Protein AF-A0A9D6RHT8-F1 (afdb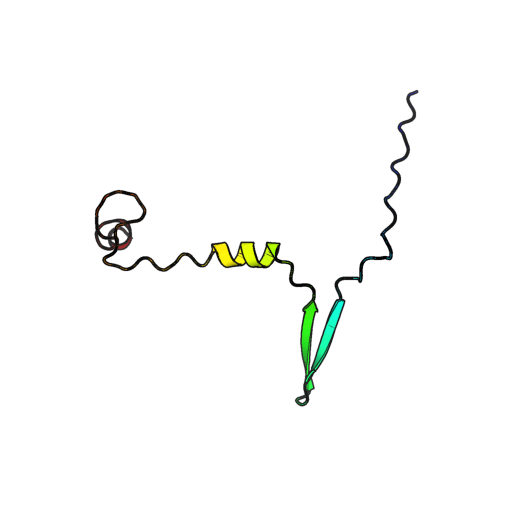_monomer_lite)

pLDDT: mean 71.72, std 13.8, range [46.28, 93.06]

Sequence (76 aa):
MRIGPPHRNAGSDPSQPEPGKAVLELEDGRELRVFWPVDPTQLAAAARRIRPKLGRNEPCWCGSGKKYKNCHLGKD

Secondary structure (DSSP, 8-state):
---PPP----PPPTTS----EEEEE-TTS-EEEEE-S--HHHHHHHHTT------TTSBPTTSSSSBGGGTTTT--

Structure (mmCIF, N/CA/C/O backbone):
data_AF-A0A9D6RHT8-F1
#
_entry.id   AF-A0A9D6RHT8-F1
#
loop_
_atom_site.group_PDB
_atom_site.id
_atom_site.type_symbol
_atom_site.label_atom_id
_atom_site.label_alt_id
_atom_site.label_comp_id
_atom_site.label_asym_id
_atom_site.label_entity_id
_atom_site.label_seq_id
_atom_site.pdbx_PDB_ins_code
_atom_site.Cartn_x
_atom_site.Cartn_y
_atom_site.Cartn_z
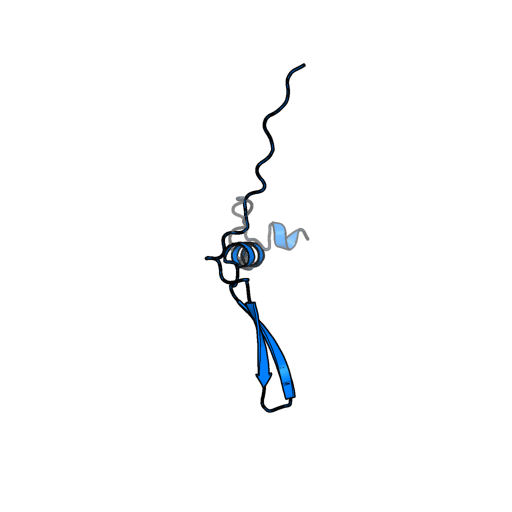_atom_site.occupancy
_atom_site.B_iso_or_equiv
_atom_site.auth_seq_id
_atom_site.auth_comp_id
_atom_site.auth_asym_id
_atom_site.auth_atom_id
_atom_site.pdbx_PDB_model_num
ATOM 1 N N . MET A 1 1 ? -26.637 24.367 -47.425 1.00 52.81 1 MET A N 1
ATOM 2 C CA . MET A 1 1 ? -25.660 23.270 -47.255 1.00 52.81 1 MET A CA 1
ATOM 3 C C . MET A 1 1 ? -24.491 23.807 -46.436 1.00 52.81 1 MET A C 1
ATOM 5 O O . MET A 1 1 ? -23.781 24.669 -46.933 1.00 52.81 1 MET A O 1
ATOM 9 N N . ARG A 1 2 ? -24.347 23.416 -45.161 1.00 53.06 2 ARG A N 1
ATOM 10 C CA . ARG A 1 2 ? -23.233 23.869 -44.308 1.00 53.06 2 ARG A CA 1
ATOM 11 C C . ARG A 1 2 ? -22.088 22.867 -44.440 1.00 53.06 2 ARG A C 1
ATOM 13 O O . ARG A 1 2 ? -22.166 21.778 -43.886 1.00 53.06 2 ARG A O 1
ATOM 20 N N . ILE A 1 3 ? -21.082 23.218 -45.233 1.00 61.78 3 ILE A N 1
ATOM 21 C CA . ILE A 1 3 ? -19.853 22.436 -45.383 1.00 61.78 3 ILE A CA 1
ATOM 22 C C . ILE A 1 3 ? -19.069 22.612 -44.075 1.00 61.78 3 ILE A C 1
ATOM 24 O O . ILE A 1 3 ? -18.693 23.731 -43.730 1.00 61.78 3 ILE A O 1
ATOM 28 N N . GLY A 1 4 ? -18.924 21.536 -43.298 1.00 53.62 4 GLY A N 1
ATOM 29 C CA . GLY A 1 4 ? -18.150 21.547 -42.054 1.00 53.62 4 GLY A CA 1
ATOM 30 C C . GLY A 1 4 ? -16.659 21.788 -42.326 1.00 53.62 4 GLY A C 1
ATOM 31 O O . GLY A 1 4 ? -16.181 21.450 -43.411 1.00 53.62 4 GLY A O 1
ATOM 32 N N . PRO A 1 5 ? -15.911 22.377 -41.377 1.00 62.78 5 PRO A N 1
ATOM 33 C CA . PRO A 1 5 ? -14.484 22.602 -41.561 1.00 62.78 5 PRO A CA 1
ATOM 34 C C . PRO A 1 5 ? -13.748 21.256 -41.658 1.00 62.78 5 PRO A C 1
ATOM 36 O O . PRO A 1 5 ? -14.116 20.309 -40.954 1.00 62.78 5 PRO A O 1
ATOM 39 N N . PRO A 1 6 ? -12.713 21.140 -42.511 1.00 63.59 6 PRO A N 1
ATOM 40 C CA . PRO A 1 6 ? -11.930 19.920 -42.583 1.00 63.59 6 PRO A CA 1
ATOM 41 C C . PRO A 1 6 ? -11.233 19.698 -41.241 1.00 63.59 6 PRO A C 1
ATOM 43 O O . PRO A 1 6 ? -10.576 20.589 -40.698 1.00 63.59 6 PRO A O 1
ATOM 46 N N . HIS A 1 7 ? -11.371 18.489 -40.712 1.00 60.03 7 HIS A N 1
ATOM 47 C CA . HIS A 1 7 ? -10.546 17.999 -39.621 1.00 60.03 7 HIS A CA 1
ATOM 48 C C . HIS A 1 7 ? -9.095 17.955 -40.121 1.00 60.03 7 HIS A C 1
ATOM 50 O O . HIS A 1 7 ? -8.714 17.079 -40.894 1.00 60.03 7 HIS A O 1
ATOM 56 N N . ARG A 1 8 ? -8.277 18.938 -39.722 1.00 59.19 8 ARG A N 1
ATOM 57 C CA . ARG A 1 8 ? -6.822 18.833 -39.867 1.00 59.19 8 ARG A CA 1
ATOM 58 C C . ARG A 1 8 ? -6.370 17.676 -38.987 1.00 59.19 8 ARG A C 1
ATOM 60 O O . ARG A 1 8 ? -6.425 17.785 -37.765 1.00 59.19 8 ARG A O 1
ATOM 67 N N . ASN A 1 9 ? -5.921 16.589 -39.606 1.00 58.44 9 ASN A N 1
ATOM 68 C CA . ASN A 1 9 ? -5.102 15.608 -38.911 1.00 58.44 9 ASN A CA 1
ATOM 69 C C . ASN A 1 9 ? -3.851 16.333 -38.412 1.00 58.44 9 ASN A C 1
ATOM 71 O O . ASN A 1 9 ? -3.094 16.891 -39.209 1.00 58.44 9 ASN A O 1
ATOM 75 N N . ALA A 1 10 ? -3.691 16.385 -37.091 1.00 52.88 10 ALA A N 1
ATOM 76 C CA . ALA A 1 10 ? -2.473 16.854 -36.461 1.00 52.88 10 ALA A CA 1
ATOM 77 C C . ALA A 1 10 ? -1.338 15.943 -36.937 1.00 52.88 10 ALA A C 1
ATOM 79 O O . ALA A 1 10 ? -1.337 14.747 -36.649 1.00 52.88 10 ALA A O 1
ATOM 80 N N . GLY A 1 11 ? -0.433 16.498 -37.744 1.00 46.28 11 GLY A N 1
ATOM 81 C CA . GLY A 1 11 ? 0.788 15.814 -38.134 1.00 46.28 11 GLY A CA 1
ATOM 82 C C . GLY A 1 11 ? 1.568 15.434 -36.882 1.00 46.28 11 GLY A C 1
ATOM 83 O O . GLY A 1 11 ? 1.720 16.252 -35.975 1.00 46.28 11 GLY A O 1
ATOM 84 N N . SER A 1 12 ? 2.009 14.183 -36.837 1.00 50.97 12 SER A N 1
ATOM 85 C CA . SER A 1 12 ? 2.905 13.648 -35.823 1.00 50.97 12 SER A CA 1
ATOM 86 C C . SER A 1 12 ? 4.146 14.534 -35.741 1.00 50.97 12 SER A C 1
ATOM 88 O O . SER A 1 12 ? 4.857 14.698 -36.731 1.00 50.97 12 SER A O 1
ATOM 90 N N . ASP A 1 13 ? 4.351 15.153 -34.583 1.00 49.22 13 ASP A N 1
ATOM 91 C CA . ASP A 1 13 ? 5.464 16.052 -34.310 1.00 49.22 13 ASP A CA 1
ATOM 92 C C . ASP A 1 13 ? 6.797 15.266 -34.323 1.00 49.22 13 ASP A C 1
ATOM 94 O O . ASP A 1 13 ? 6.983 14.380 -33.488 1.00 49.22 13 ASP A O 1
ATOM 98 N N . PRO A 1 14 ? 7.730 15.547 -35.255 1.00 53.47 14 PRO A N 1
ATOM 99 C CA . PRO A 1 14 ? 8.976 14.791 -35.397 1.00 53.47 14 PRO A CA 1
ATOM 100 C C . PRO A 1 14 ? 10.040 15.143 -34.340 1.00 53.47 14 PRO A C 1
ATOM 102 O O . PRO A 1 14 ? 11.185 14.715 -34.473 1.00 53.47 14 PRO A O 1
ATOM 105 N N . SER A 1 15 ? 9.704 15.927 -33.304 1.00 59.91 15 SER A N 1
ATOM 106 C CA . SER A 1 15 ? 10.622 16.258 -32.204 1.00 59.91 15 SER A CA 1
ATOM 107 C C . SER A 1 15 ? 10.469 15.356 -30.975 1.00 59.91 15 SER A C 1
ATOM 109 O O . SER A 1 15 ? 11.253 15.469 -30.031 1.00 59.91 15 SER A O 1
ATOM 111 N N . GLN A 1 16 ? 9.512 14.422 -30.985 1.00 48.41 16 GLN A N 1
ATOM 112 C CA . GLN A 1 16 ? 9.392 13.424 -29.926 1.00 48.41 16 GLN A CA 1
ATOM 113 C C . GLN A 1 16 ? 10.179 12.160 -30.303 1.00 48.41 16 GLN A C 1
ATOM 115 O O . GLN A 1 16 ? 9.880 11.558 -31.335 1.00 48.41 16 GLN A O 1
ATOM 120 N N . PRO A 1 17 ? 11.185 11.728 -29.514 1.00 53.56 17 PRO A N 1
ATOM 121 C CA . PRO A 1 17 ? 11.776 10.415 -29.722 1.00 53.56 17 PRO A CA 1
ATOM 122 C C . PRO A 1 17 ? 10.675 9.371 -29.519 1.00 53.56 17 PRO A C 1
ATOM 124 O O . PRO A 1 17 ? 10.018 9.361 -28.475 1.00 53.56 17 PRO A O 1
ATOM 127 N N . GLU A 1 18 ? 10.466 8.507 -30.513 1.00 55.97 18 GLU A N 1
ATOM 128 C CA . GLU A 1 18 ? 9.616 7.322 -30.379 1.00 55.97 18 GLU A CA 1
ATOM 129 C C . GLU A 1 18 ? 9.969 6.623 -29.047 1.00 55.97 18 GLU A C 1
ATOM 131 O O . GLU A 1 18 ? 11.164 6.453 -28.782 1.00 55.97 18 GLU A O 1
ATOM 136 N N . PRO A 1 19 ? 9.006 6.245 -28.179 1.00 55.09 19 PRO A N 1
ATOM 137 C CA . PRO A 1 19 ? 9.301 5.544 -26.928 1.00 55.09 19 PRO A CA 1
ATOM 138 C C . PRO A 1 19 ? 10.015 4.224 -27.250 1.00 55.09 19 PRO A C 1
ATOM 140 O O . PRO A 1 19 ? 9.410 3.221 -27.640 1.00 55.09 19 PRO A O 1
ATOM 143 N N . GLY A 1 20 ? 11.342 4.273 -27.181 1.00 58.25 20 GLY A N 1
ATOM 144 C CA . GLY A 1 20 ? 12.227 3.290 -27.773 1.00 58.25 20 GLY A CA 1
ATOM 145 C C . GLY A 1 20 ? 12.351 2.072 -26.878 1.00 58.25 20 GLY A C 1
AT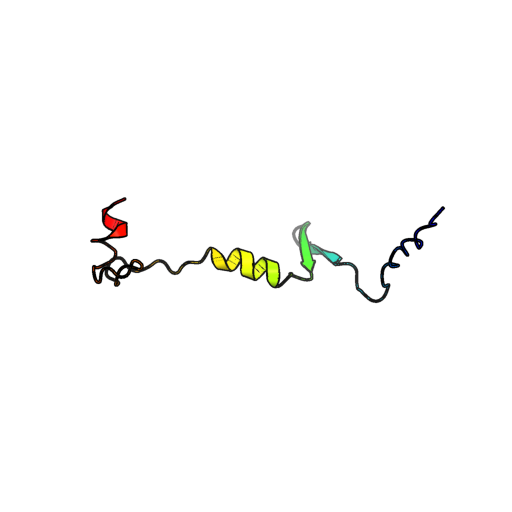OM 146 O O . GLY A 1 20 ? 12.900 2.135 -25.779 1.00 58.25 20 GLY A O 1
ATOM 147 N N . LYS A 1 21 ? 11.873 0.931 -27.373 1.00 60.66 21 LYS A N 1
ATOM 148 C CA . LYS A 1 21 ? 12.234 -0.383 -26.837 1.00 60.66 21 LYS A CA 1
ATOM 149 C C . LYS A 1 21 ? 13.742 -0.561 -27.034 1.00 60.66 21 LYS A C 1
ATOM 151 O O . LYS A 1 21 ? 14.184 -0.738 -28.165 1.00 60.66 21 LYS A O 1
ATOM 156 N N . ALA A 1 22 ? 14.522 -0.510 -25.963 1.00 68.81 22 ALA A N 1
ATOM 157 C CA . ALA A 1 22 ? 15.926 -0.886 -26.002 1.00 68.81 22 ALA A CA 1
ATOM 158 C C . ALA A 1 22 ? 16.033 -2.390 -25.745 1.00 68.81 22 ALA A C 1
ATOM 160 O O . ALA A 1 22 ? 15.492 -2.912 -24.770 1.00 68.81 22 ALA A O 1
ATOM 161 N N . VAL A 1 23 ? 16.709 -3.090 -26.645 1.00 72.00 23 VAL A N 1
ATOM 162 C CA . VAL A 1 23 ? 17.045 -4.501 -26.498 1.00 72.00 23 VAL A CA 1
ATOM 163 C C . VAL A 1 23 ? 18.525 -4.564 -26.138 1.00 72.00 23 VAL A C 1
ATOM 165 O O . VAL A 1 23 ? 19.364 -4.170 -26.941 1.00 72.00 23 VAL A O 1
ATOM 168 N N . LEU A 1 24 ? 18.838 -4.979 -24.913 1.00 73.81 24 LEU A N 1
ATOM 169 C CA . LEU A 1 24 ? 20.205 -5.164 -24.430 1.00 73.81 24 LEU A CA 1
ATOM 170 C C . LEU A 1 24 ? 20.504 -6.665 -24.400 1.00 73.81 24 LEU A C 1
ATOM 172 O O . LEU A 1 24 ? 19.852 -7.404 -23.664 1.00 73.81 24 LEU A O 1
ATOM 176 N N . GLU A 1 25 ? 21.475 -7.122 -25.185 1.00 77.19 25 GLU A N 1
ATOM 177 C CA . GLU A 1 25 ? 21.988 -8.492 -25.085 1.00 77.19 25 GLU A CA 1
ATOM 178 C C . GLU A 1 25 ? 22.963 -8.590 -23.907 1.00 77.19 25 GLU A C 1
ATOM 180 O O . GLU A 1 25 ? 23.939 -7.843 -23.831 1.00 77.19 25 GLU A O 1
ATOM 185 N N . LEU A 1 26 ? 22.681 -9.487 -22.962 1.00 78.44 26 LEU A N 1
ATOM 186 C CA . LEU A 1 26 ? 23.589 -9.796 -21.858 1.00 78.44 26 LEU A CA 1
ATOM 187 C C . LEU A 1 26 ? 24.586 -10.882 -22.294 1.00 78.44 26 LEU A C 1
ATOM 189 O O . LEU A 1 26 ? 24.329 -11.645 -23.223 1.00 78.44 26 LEU A O 1
ATOM 193 N N . GLU A 1 27 ? 25.724 -10.972 -21.607 1.00 84.44 27 GLU A N 1
ATOM 194 C CA . GLU A 1 27 ? 26.850 -11.857 -21.964 1.00 84.44 27 GLU A CA 1
ATOM 195 C C . GLU A 1 27 ? 26.488 -13.354 -21.982 1.00 84.44 27 GLU A C 1
ATOM 197 O O . GLU A 1 27 ? 27.118 -14.149 -22.674 1.00 84.44 27 GLU A O 1
ATOM 202 N N . ASP A 1 28 ? 25.449 -13.743 -21.245 1.00 89.50 28 ASP A N 1
ATOM 203 C CA . ASP A 1 28 ? 24.888 -15.093 -21.193 1.00 89.50 28 ASP A CA 1
ATOM 204 C C . ASP A 1 28 ? 23.817 -15.359 -22.270 1.00 89.50 28 ASP A C 1
ATOM 206 O O . ASP A 1 28 ? 23.114 -16.369 -22.219 1.00 89.50 28 ASP A O 1
ATOM 210 N N . GLY A 1 29 ? 23.681 -14.466 -23.256 1.00 81.06 29 GLY A N 1
ATOM 211 C CA . GLY A 1 29 ? 22.807 -14.636 -24.420 1.00 81.06 29 GLY A CA 1
ATOM 212 C C . GLY A 1 29 ? 21.321 -14.394 -24.147 1.00 81.06 29 GLY A C 1
ATOM 213 O O . GLY A 1 29 ? 20.488 -14.630 -25.022 1.00 81.06 29 GLY A O 1
ATOM 214 N N . ARG A 1 30 ? 20.953 -13.923 -22.948 1.00 84.69 30 ARG A N 1
ATOM 215 C CA . ARG A 1 30 ? 19.579 -13.480 -22.658 1.00 84.69 30 ARG A CA 1
ATOM 216 C C . ARG A 1 30 ? 19.375 -12.036 -23.103 1.00 84.69 30 ARG A C 1
ATOM 218 O O . ARG A 1 30 ? 20.152 -11.134 -22.796 1.00 84.69 30 ARG A O 1
ATOM 225 N N . GLU A 1 31 ? 18.256 -11.833 -23.777 1.00 79.44 31 GLU A N 1
ATOM 226 C CA . GLU A 1 31 ? 17.819 -10.542 -24.280 1.00 79.44 31 GLU A CA 1
ATOM 227 C C . GLU A 1 31 ? 17.032 -9.783 -23.195 1.00 79.44 31 GLU A C 1
ATOM 229 O O . GLU A 1 31 ? 15.932 -10.186 -22.804 1.00 79.44 31 GLU A O 1
ATOM 234 N N . LEU A 1 32 ? 17.572 -8.668 -22.701 1.00 72.06 32 LEU A N 1
ATOM 235 C CA . LEU A 1 32 ? 16.893 -7.777 -21.765 1.00 72.06 32 LEU A CA 1
ATOM 236 C C . LEU A 1 32 ? 16.173 -6.660 -22.527 1.00 72.06 32 LEU A C 1
ATOM 238 O O . LEU A 1 32 ? 16.790 -5.764 -23.099 1.00 72.06 32 LEU A O 1
ATOM 242 N N . ARG A 1 33 ? 14.839 -6.680 -22.487 1.00 74.88 33 ARG A N 1
ATOM 243 C CA . ARG A 1 33 ? 14.001 -5.631 -23.080 1.00 74.88 33 ARG A CA 1
ATOM 244 C C . ARG A 1 33 ? 13.734 -4.528 -22.066 1.00 74.88 33 ARG A C 1
ATOM 246 O O . ARG A 1 33 ? 12.967 -4.719 -21.124 1.00 74.88 33 ARG A O 1
ATOM 253 N N . VAL A 1 34 ? 14.339 -3.367 -22.282 1.00 68.81 34 VAL A N 1
ATOM 254 C CA . VAL A 1 34 ? 14.147 -2.162 -21.476 1.00 68.81 34 VAL A CA 1
ATOM 255 C C . VAL A 1 34 ? 13.199 -1.225 -22.212 1.00 68.81 34 VAL A C 1
ATOM 257 O O . VAL A 1 34 ? 13.454 -0.802 -23.338 1.00 68.81 34 VAL A O 1
ATOM 260 N N . PHE A 1 35 ? 12.078 -0.906 -21.572 1.00 66.62 35 PHE A N 1
ATOM 261 C CA . PHE A 1 35 ? 11.145 0.095 -22.071 1.00 66.62 35 PHE A CA 1
ATOM 262 C C . PHE A 1 35 ? 11.440 1.429 -21.384 1.00 66.62 35 PHE A C 1
ATOM 264 O O . PHE A 1 35 ? 11.210 1.577 -20.183 1.00 66.62 35 PHE A O 1
ATOM 271 N N . TRP A 1 36 ? 11.979 2.380 -22.144 1.00 64.81 36 TRP A N 1
ATOM 272 C CA . TRP A 1 36 ? 12.164 3.766 -21.723 1.00 64.81 36 TRP A CA 1
ATOM 273 C C . TRP A 1 36 ? 11.377 4.676 -22.676 1.00 64.81 36 TRP A C 1
ATOM 275 O O . TRP A 1 36 ? 11.435 4.459 -23.886 1.00 64.81 36 TRP A O 1
ATOM 285 N N . PRO A 1 37 ? 10.663 5.704 -22.189 1.00 65.00 37 PRO A N 1
ATOM 286 C CA . PRO A 1 37 ? 10.565 6.172 -20.806 1.00 65.00 37 PRO A CA 1
ATOM 287 C C . PRO A 1 37 ? 9.543 5.396 -19.962 1.00 65.00 37 PRO A C 1
ATOM 289 O O . PRO A 1 37 ? 8.485 4.987 -20.438 1.00 65.00 37 PRO A O 1
ATOM 292 N N . VAL A 1 38 ? 9.844 5.229 -18.670 1.00 67.69 38 VAL A N 1
ATOM 293 C CA . VAL A 1 38 ? 8.848 4.788 -17.685 1.00 67.69 38 VAL A CA 1
ATOM 294 C C . VAL A 1 38 ? 7.882 5.938 -17.416 1.00 67.69 38 VAL A C 1
ATOM 296 O O . VAL A 1 38 ? 8.266 6.964 -16.861 1.00 67.69 38 VAL A O 1
ATOM 299 N N . ASP A 1 39 ? 6.626 5.782 -17.828 1.00 70.56 39 ASP A N 1
ATOM 300 C CA . ASP A 1 39 ? 5.607 6.804 -17.598 1.00 70.56 39 ASP A CA 1
ATOM 301 C C . ASP A 1 39 ? 5.324 6.927 -16.082 1.00 70.56 39 ASP A C 1
ATOM 303 O O . ASP A 1 39 ? 4.861 5.959 -15.458 1.00 70.56 39 ASP A O 1
ATOM 307 N N . PRO A 1 40 ? 5.598 8.085 -15.450 1.00 65.56 40 PRO A N 1
ATOM 308 C CA . PRO A 1 40 ? 5.430 8.256 -14.007 1.00 65.56 40 PRO A CA 1
ATOM 309 C C . PRO A 1 40 ? 3.966 8.095 -13.568 1.00 65.56 40 PRO A C 1
ATOM 311 O O . PRO A 1 40 ? 3.699 7.700 -12.428 1.00 65.56 40 PRO A O 1
ATOM 314 N N . THR A 1 41 ? 3.008 8.311 -14.474 1.00 67.31 41 THR A N 1
ATOM 315 C CA . THR A 1 41 ? 1.580 8.075 -14.224 1.00 67.31 41 THR A CA 1
ATOM 316 C C . THR A 1 41 ? 1.293 6.593 -13.992 1.00 67.31 41 THR A C 1
ATOM 318 O O . THR A 1 41 ? 0.488 6.239 -13.125 1.00 67.31 41 THR A O 1
ATOM 321 N N . GLN A 1 42 ? 1.981 5.700 -14.710 1.00 67.50 42 GLN A N 1
ATOM 322 C CA . GLN A 1 42 ? 1.807 4.255 -14.542 1.00 67.50 42 GLN A CA 1
ATOM 323 C C . GLN A 1 42 ? 2.440 3.736 -13.246 1.00 67.50 42 GLN A C 1
ATOM 325 O O . GLN A 1 42 ? 1.869 2.862 -12.585 1.00 67.50 42 GLN A O 1
ATOM 330 N N . LEU A 1 43 ? 3.556 4.327 -12.809 1.00 72.19 43 LEU A N 1
ATOM 331 C CA . LEU A 1 43 ? 4.149 4.019 -11.507 1.00 72.19 43 LEU A CA 1
ATOM 332 C C . LEU A 1 43 ? 3.223 4.430 -10.350 1.00 72.19 43 LEU A C 1
ATOM 334 O O . LEU A 1 43 ? 3.030 3.662 -9.405 1.00 72.19 43 LEU A O 1
ATOM 338 N N . ALA A 1 44 ? 2.581 5.598 -10.445 1.00 67.38 44 ALA A N 1
ATOM 339 C CA . ALA A 1 44 ? 1.608 6.053 -9.451 1.00 67.38 44 ALA A CA 1
ATOM 340 C C . ALA A 1 44 ? 0.391 5.112 -9.348 1.00 67.38 44 ALA A C 1
ATOM 342 O O . ALA A 1 44 ? -0.091 4.826 -8.248 1.00 67.38 44 ALA A O 1
ATOM 343 N N . ALA A 1 45 ? -0.085 4.571 -10.475 1.00 65.69 45 ALA A N 1
ATOM 344 C CA . ALA A 1 45 ? -1.170 3.590 -10.490 1.00 65.69 45 ALA A CA 1
ATOM 345 C C . ALA A 1 45 ? -0.790 2.276 -9.777 1.00 65.69 45 ALA A C 1
ATOM 347 O O . ALA A 1 45 ? -1.612 1.715 -9.046 1.00 65.69 45 ALA A O 1
ATOM 348 N N . ALA A 1 46 ? 0.456 1.813 -9.927 1.00 65.50 46 ALA A N 1
ATOM 349 C CA . ALA A 1 46 ? 0.974 0.647 -9.210 1.00 65.50 46 ALA A CA 1
ATOM 350 C C . ALA A 1 46 ? 1.172 0.923 -7.705 1.00 65.50 46 ALA A C 1
ATOM 352 O O . ALA A 1 46 ? 0.815 0.088 -6.869 1.00 65.50 46 ALA A O 1
ATOM 353 N N . ALA A 1 47 ? 1.655 2.117 -7.347 1.00 64.62 47 ALA A N 1
ATOM 354 C CA . ALA A 1 47 ? 1.896 2.524 -5.961 1.00 64.62 47 ALA A CA 1
ATOM 355 C C . ALA A 1 47 ? 0.617 2.553 -5.103 1.00 64.62 47 ALA A C 1
ATOM 357 O O . ALA A 1 47 ? 0.666 2.233 -3.915 1.00 64.62 47 ALA A O 1
ATOM 358 N N . ARG A 1 48 ? -0.557 2.832 -5.695 1.00 61.50 48 ARG A N 1
ATOM 359 C CA . ARG A 1 48 ? -1.859 2.815 -4.988 1.00 61.50 48 ARG A CA 1
ATOM 360 C C . ARG A 1 48 ? -2.211 1.464 -4.351 1.00 61.50 48 ARG A C 1
ATOM 362 O O . ARG A 1 48 ? -3.091 1.422 -3.491 1.00 61.50 48 ARG A O 1
ATOM 369 N N . ARG A 1 49 ? -1.554 0.366 -4.748 1.00 62.41 49 ARG A N 1
ATOM 370 C CA . ARG A 1 49 ? -1.761 -0.971 -4.160 1.00 62.41 49 ARG A CA 1
ATOM 371 C C . ARG A 1 49 ? -0.907 -1.230 -2.920 1.00 62.41 49 ARG A C 1
ATOM 373 O O . ARG A 1 49 ? -1.202 -2.162 -2.177 1.00 62.41 49 ARG A O 1
ATOM 380 N N . ILE A 1 50 ? 0.099 -0.400 -2.650 1.00 63.81 50 ILE A N 1
ATOM 381 C CA . ILE A 1 50 ? 0.922 -0.502 -1.444 1.00 63.81 50 ILE A CA 1
ATOM 382 C C . ILE A 1 50 ? 0.223 0.283 -0.334 1.00 63.81 50 ILE A C 1
ATOM 384 O O . ILE A 1 50 ? 0.668 1.344 0.095 1.00 63.81 50 ILE A O 1
ATOM 388 N N . ARG A 1 51 ? -0.924 -0.223 0.131 1.00 66.94 51 ARG A N 1
ATOM 389 C CA . ARG A 1 51 ? -1.430 0.230 1.427 1.00 66.94 51 ARG A CA 1
ATOM 390 C C . ARG A 1 51 ? -0.456 -0.287 2.490 1.00 66.94 51 ARG A C 1
ATOM 392 O O . ARG A 1 51 ? -0.203 -1.496 2.504 1.00 66.94 51 ARG A O 1
ATOM 399 N N . PRO A 1 52 ? 0.105 0.573 3.361 1.00 69.19 52 PRO A N 1
ATOM 400 C CA . PRO A 1 52 ? 0.893 0.095 4.486 1.00 69.19 52 PRO A CA 1
ATOM 401 C C . PRO A 1 52 ? 0.040 -0.905 5.271 1.00 69.19 52 PRO A C 1
ATOM 403 O O . PRO A 1 52 ? -1.134 -0.649 5.553 1.00 69.19 52 PRO A O 1
ATOM 406 N N . LYS A 1 53 ? 0.598 -2.087 5.545 1.00 72.75 53 LYS A N 1
ATOM 407 C CA . LYS A 1 53 ? -0.079 -3.124 6.328 1.00 72.75 53 LYS A CA 1
ATOM 408 C C . LYS A 1 53 ? -0.286 -2.570 7.735 1.00 72.75 53 LYS A C 1
ATOM 410 O O . LYS A 1 53 ? 0.652 -2.558 8.525 1.00 72.75 53 LYS A O 1
ATOM 415 N N . LEU A 1 54 ? -1.496 -2.083 8.012 1.00 79.06 54 LEU A N 1
ATOM 416 C CA . LEU A 1 54 ? -1.880 -1.548 9.315 1.00 79.06 54 LEU A CA 1
ATOM 417 C C . LEU A 1 54 ? -1.580 -2.594 10.396 1.00 79.06 54 LEU A C 1
ATOM 419 O O . LEU A 1 54 ? -2.011 -3.749 10.288 1.00 79.06 54 LEU A O 1
ATOM 423 N N . GLY A 1 55 ? -0.824 -2.202 11.422 1.00 87.12 55 GLY A N 1
ATOM 424 C CA . GLY A 1 55 ? -0.420 -3.123 12.477 1.00 87.12 55 GLY A CA 1
ATOM 425 C C . GLY A 1 55 ? -1.629 -3.682 13.234 1.00 87.12 55 GLY A C 1
ATOM 426 O O . GLY A 1 55 ? -2.608 -2.986 13.495 1.00 87.12 55 GLY A O 1
ATOM 427 N N . ARG A 1 56 ? -1.560 -4.949 13.665 1.00 88.38 56 ARG A N 1
ATOM 428 C CA . ARG A 1 56 ? -2.658 -5.651 14.369 1.00 88.38 56 ARG A CA 1
ATOM 429 C C . ARG A 1 56 ? -3.167 -4.888 15.612 1.00 88.38 56 ARG A C 1
ATOM 431 O O . ARG A 1 56 ? -4.339 -4.999 15.970 1.00 88.38 56 ARG A O 1
ATOM 438 N N . ASN A 1 57 ? -2.309 -4.096 16.259 1.00 91.81 57 ASN A N 1
ATOM 439 C CA . ASN A 1 57 ? -2.631 -3.297 17.447 1.00 91.81 57 ASN A CA 1
ATOM 440 C C . ASN A 1 57 ? -2.910 -1.804 17.173 1.00 91.81 57 ASN A C 1
ATOM 442 O O . ASN A 1 57 ? -3.254 -1.103 18.122 1.00 91.81 57 ASN A O 1
ATOM 446 N N . GLU A 1 58 ? -2.774 -1.323 15.937 1.00 91.50 58 GLU A N 1
ATOM 447 C CA . GLU A 1 58 ? -2.977 0.091 15.597 1.00 91.50 58 GLU A CA 1
ATOM 448 C C . GLU A 1 58 ? -4.458 0.492 15.608 1.00 91.50 58 GLU A C 1
ATOM 450 O O . GLU A 1 58 ? -5.325 -0.385 15.501 1.00 91.50 58 GLU A O 1
ATOM 455 N N . PRO A 1 59 ? -4.784 1.790 15.765 1.00 92.12 59 PRO A N 1
ATOM 456 C CA . PRO A 1 59 ? -6.156 2.265 15.623 1.00 92.12 59 PRO A CA 1
ATOM 457 C C . PRO A 1 59 ? -6.724 1.874 14.255 1.00 92.12 59 PRO A C 1
ATOM 459 O O . PRO A 1 59 ? -6.077 2.020 13.219 1.00 92.12 59 PRO A O 1
ATOM 462 N N . CYS A 1 60 ? -7.947 1.344 14.248 1.00 92.25 60 CYS A N 1
ATOM 463 C CA . CYS A 1 60 ? -8.591 0.910 13.020 1.00 92.25 60 CYS A CA 1
ATOM 464 C C . CYS A 1 60 ? -8.882 2.106 12.106 1.00 92.25 60 CYS A C 1
ATOM 466 O O . CYS A 1 60 ? -9.441 3.112 12.543 1.00 92.25 60 CYS A O 1
ATOM 468 N N . TRP A 1 61 ? -8.613 1.937 10.811 1.00 87.81 61 TRP A N 1
ATOM 469 C CA . TRP A 1 61 ? -8.819 2.955 9.774 1.00 87.81 61 TRP A CA 1
ATOM 470 C C . TRP A 1 61 ? -10.271 3.454 9.644 1.00 87.81 61 TRP A C 1
ATOM 472 O O . TRP A 1 61 ? -10.510 4.488 9.034 1.00 87.81 61 TRP A O 1
ATOM 482 N N . CYS A 1 62 ? -11.248 2.747 10.220 1.00 89.56 62 CYS A N 1
ATOM 483 C CA . CYS A 1 62 ? -12.669 3.091 10.153 1.00 89.56 62 CYS A CA 1
ATOM 484 C C . CYS A 1 62 ? -13.104 4.159 11.176 1.00 89.56 62 CYS A C 1
ATOM 486 O O . CYS A 1 62 ? -14.297 4.409 11.314 1.00 89.56 62 CYS A O 1
ATOM 488 N N . GLY A 1 63 ? -12.178 4.711 11.969 1.00 86.56 63 GLY A N 1
ATOM 489 C CA . GLY A 1 63 ? -12.483 5.767 12.942 1.00 86.56 63 GLY A CA 1
ATOM 490 C C . GLY A 1 63 ? -13.217 5.29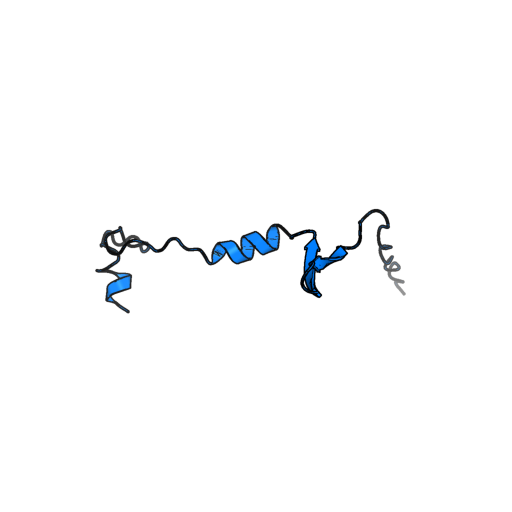9 14.204 1.00 86.56 63 GLY A C 1
ATOM 491 O O . GLY A 1 63 ? -13.716 6.118 14.963 1.00 86.56 63 GLY A O 1
ATOM 492 N N . SER A 1 64 ? -13.273 3.990 14.474 1.00 89.94 64 SER A N 1
ATOM 493 C CA . SER A 1 64 ? -13.994 3.449 15.641 1.00 89.94 64 SER A CA 1
ATOM 494 C C . SER A 1 64 ? -13.258 3.603 16.978 1.00 89.94 64 SER A C 1
ATOM 496 O O . SER A 1 64 ? -13.795 3.213 18.013 1.00 89.94 64 SER A O 1
ATOM 498 N N . GLY A 1 65 ? -12.002 4.062 16.968 1.00 90.50 65 GLY A N 1
ATOM 499 C CA . GLY A 1 65 ? -11.128 4.101 18.149 1.00 90.50 65 GLY A CA 1
ATOM 500 C C . GLY A 1 65 ? -10.672 2.723 18.657 1.00 90.50 65 GLY A C 1
ATOM 501 O O . GLY A 1 65 ? -9.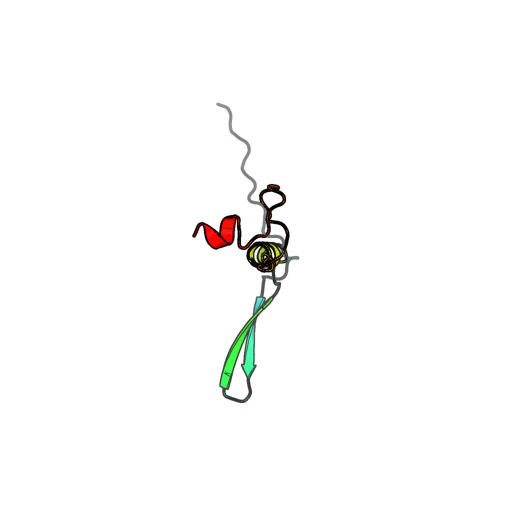882 2.637 19.595 1.00 90.50 65 GLY A O 1
ATOM 502 N N . LYS A 1 66 ? -11.129 1.622 18.045 1.00 92.12 66 LYS A N 1
ATOM 503 C CA . LYS A 1 66 ? -10.748 0.251 18.419 1.00 92.12 66 LYS A CA 1
ATOM 504 C C . LYS A 1 66 ? -9.462 -0.169 17.706 1.00 92.12 66 LYS A C 1
ATOM 506 O O . LYS A 1 66 ? -9.197 0.260 16.584 1.00 92.12 66 LYS A O 1
ATOM 511 N N . 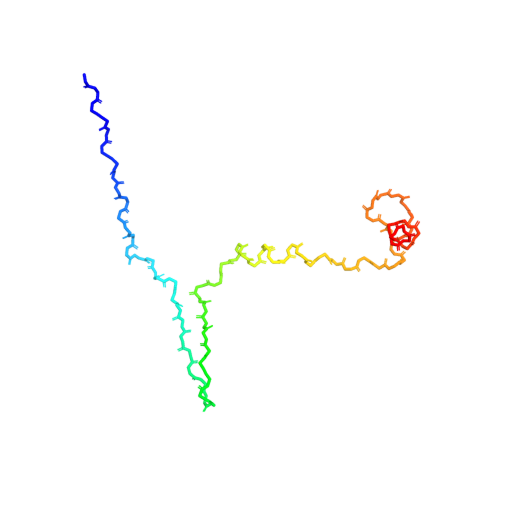LYS A 1 67 ? -8.690 -1.069 18.329 1.00 93.06 67 LYS A N 1
ATOM 512 C CA . LYS A 1 67 ? -7.523 -1.709 17.690 1.00 93.06 67 LYS A CA 1
ATOM 513 C C . LYS A 1 67 ? -7.959 -2.466 16.434 1.00 93.06 67 LYS A C 1
ATOM 515 O O . LYS A 1 67 ? -9.009 -3.108 16.455 1.00 93.06 67 LYS A O 1
ATOM 520 N N . TYR A 1 68 ? -7.139 -2.457 15.385 1.00 92.50 68 TYR A N 1
ATOM 521 C CA . TYR A 1 68 ? -7.439 -3.076 14.093 1.00 92.50 68 TYR A CA 1
ATOM 522 C C . TYR A 1 68 ? -7.865 -4.545 14.233 1.00 92.50 68 TYR A C 1
ATOM 524 O O . TYR A 1 68 ? -8.906 -4.928 13.697 1.00 92.50 68 TYR A O 1
ATOM 532 N N . LYS A 1 69 ? -7.162 -5.325 15.072 1.00 91.81 69 LYS A N 1
ATOM 533 C CA . LYS A 1 69 ? -7.516 -6.716 15.431 1.00 91.81 69 LYS A CA 1
ATOM 534 C C . LYS A 1 69 ? -8.913 -6.920 16.007 1.00 91.81 69 LYS A C 1
ATOM 536 O O . LYS A 1 69 ? -9.482 -7.980 15.815 1.00 91.81 69 LYS A O 1
ATOM 541 N N . ASN A 1 70 ? -9.447 -5.931 16.718 1.00 92.06 70 ASN A N 1
ATOM 542 C CA . ASN A 1 70 ? -10.746 -6.006 17.390 1.00 92.06 70 ASN A CA 1
ATOM 543 C C . ASN A 1 70 ? -11.852 -5.321 16.571 1.00 92.06 70 ASN A C 1
ATOM 545 O O . ASN A 1 70 ? -12.949 -5.086 17.079 1.00 92.06 70 ASN A O 1
ATOM 549 N N . CYS A 1 71 ? -11.546 -4.908 15.341 1.00 92.50 71 CYS A N 1
ATOM 550 C CA . CYS A 1 71 ? -12.470 -4.184 14.489 1.00 92.50 71 CYS A CA 1
ATOM 551 C C . CYS A 1 71 ? -12.614 -4.894 13.146 1.00 92.50 71 CYS A C 1
ATOM 553 O O . CYS A 1 71 ? -13.435 -5.794 13.054 1.00 92.50 71 CYS A O 1
ATOM 555 N N . HIS A 1 72 ? -11.831 -4.524 12.135 1.00 89.44 72 HIS A N 1
ATOM 556 C CA . HIS A 1 72 ? -11.962 -5.108 10.799 1.00 89.44 72 HIS A CA 1
ATOM 557 C C . HIS A 1 72 ? -11.166 -6.408 10.647 1.00 89.44 72 HIS A C 1
ATOM 559 O O . HIS A 1 72 ? -11.652 -7.326 10.019 1.00 89.44 72 HIS A O 1
ATOM 565 N N . LEU A 1 73 ? -10.016 -6.548 11.310 1.00 88.25 73 LEU A N 1
ATOM 566 C CA . LEU A 1 73 ? -9.180 -7.750 11.184 1.00 88.25 73 LEU A CA 1
ATOM 567 C C . LEU A 1 73 ? -9.705 -8.969 11.972 1.00 88.25 73 LEU A C 1
ATOM 569 O O . LEU A 1 73 ? -9.237 -10.080 11.763 1.00 88.25 73 LEU A O 1
ATOM 573 N N . GLY A 1 74 ? -10.622 -8.764 12.920 1.00 80.06 74 GLY A N 1
ATOM 574 C CA . GLY A 1 74 ? -11.284 -9.842 13.669 1.00 80.06 74 GLY A CA 1
ATOM 575 C C . GLY A 1 74 ? -12.717 -10.121 13.210 1.00 80.06 74 GLY A C 1
ATOM 576 O O . GLY A 1 74 ? -13.408 -10.893 13.864 1.00 80.06 74 GLY A O 1
ATOM 577 N N . LYS A 1 75 ? -13.178 -9.427 12.161 1.00 71.25 75 LYS A N 1
ATOM 578 C CA . LYS A 1 75 ? -14.504 -9.596 11.548 1.00 71.25 75 LYS A CA 1
ATOM 579 C C . LYS A 1 75 ? -14.439 -10.204 10.139 1.00 71.25 75 LYS A C 1
ATOM 581 O O . LYS A 1 75 ? -15.493 -10.329 9.521 1.00 71.25 75 LYS A O 1
ATOM 586 N N . ASP A 1 76 ? -13.239 -10.531 9.659 1.00 58.66 76 ASP A N 1
ATOM 587 C CA . ASP A 1 76 ? -13.021 -11.440 8.525 1.00 58.66 76 ASP A CA 1
ATOM 588 C C . ASP A 1 76 ? -13.295 -12.895 8.938 1.00 58.66 76 ASP A C 1
ATOM 590 O O . ASP A 1 76 ? -12.956 -13.249 10.095 1.00 58.66 76 ASP A O 1
#

Radius of gyration: 25.82 Å; chains: 1; bounding box: 52×39×66 Å

Foldseek 3Di:
DDDDDDDPDDPDDPPDDDQDFDWDQDPVRDTDTDGPDDDVVVVVVVVVPCDPPQDQQDQDPVPPRHGVVVPVVVVD